Protein AF-A0A941A1Q6-F1 (afdb_monomer_lite)

Foldseek 3Di:
DDDDDDDDDDPVVVVVLVVVCVVVVHDSVRVVVVVVVVVVPVPDDDDPPDDPVVVVCPPVCVVVVVVVVVVVVD

pLDDT: mean 80.79, std 14.45, range [51.22, 97.81]

Secondary structure (DSSP, 8-state):
----------HHHHHHHHHHHHHHS--HHHHHHHHHHHHHTTSS--PPPPPHHHHHHTTHHHHHHHHHHHHHT-

Structure (mmCIF, N/CA/C/O backbone):
data_AF-A0A941A1Q6-F1
#
_entry.id   AF-A0A941A1Q6-F1
#
loop_
_atom_site.group_PDB
_atom_site.id
_atom_site.type_symbol
_atom_site.label_atom_id
_atom_site.label_alt_id
_atom_site.label_comp_id
_atom_site.label_asym_id
_atom_site.label_entity_id
_atom_site.label_seq_id
_atom_site.pdbx_PDB_ins_code
_atom_site.Cartn_x
_atom_site.Cartn_y
_atom_site.Cartn_z
_atom_site.occupancy
_atom_site.B_iso_or_equiv
_atom_site.auth_seq_id
_atom_site.auth_comp_id
_atom_site.auth_asym_id
_atom_site.auth_atom_id
_atom_site.pdbx_PDB_model_num
ATOM 1 N N . MET A 1 1 ? 1.046 16.612 7.820 1.00 54.38 1 MET A N 1
ATOM 2 C CA . MET A 1 1 ? -0.402 16.455 8.102 1.00 54.38 1 MET A CA 1
ATOM 3 C C . MET A 1 1 ? -0.827 15.048 7.709 1.00 54.38 1 MET A C 1
ATOM 5 O O . MET A 1 1 ? -0.376 14.586 6.671 1.00 54.38 1 MET A O 1
ATOM 9 N N . HIS A 1 2 ? -1.662 14.372 8.504 1.00 77.12 2 HIS A N 1
ATOM 10 C CA . HIS A 1 2 ? -2.231 13.070 8.134 1.00 77.12 2 HIS A CA 1
ATOM 11 C C . HIS A 1 2 ? -3.690 13.238 7.710 1.00 77.12 2 HIS A C 1
ATOM 13 O O . HIS A 1 2 ? -4.504 13.745 8.481 1.00 77.12 2 HIS A O 1
ATOM 19 N N . THR A 1 3 ? -4.021 12.803 6.498 1.00 87.94 3 THR A N 1
ATOM 20 C CA . THR A 1 3 ? -5.391 12.773 5.974 1.00 87.94 3 THR A CA 1
ATOM 21 C C . THR A 1 3 ? -5.918 11.339 5.983 1.00 87.94 3 THR A C 1
ATOM 23 O O . THR A 1 3 ? -5.161 10.378 5.845 1.00 87.94 3 THR A O 1
ATOM 26 N N . LYS A 1 4 ? -7.227 11.172 6.203 1.00 91.88 4 LYS A N 1
ATOM 27 C CA . LYS A 1 4 ? -7.873 9.853 6.178 1.00 91.88 4 LYS A CA 1
ATOM 28 C C . LYS A 1 4 ? -8.404 9.573 4.781 1.00 91.88 4 LYS A C 1
ATOM 30 O O . LYS A 1 4 ? -9.105 10.402 4.211 1.00 91.88 4 LYS A O 1
ATOM 35 N N . LEU A 1 5 ? -8.118 8.375 4.284 1.00 90.06 5 LEU A N 1
ATOM 36 C CA . LEU A 1 5 ? -8.721 7.827 3.078 1.00 90.06 5 LEU A CA 1
ATOM 37 C C . LEU A 1 5 ? -9.701 6.718 3.470 1.00 90.06 5 LEU A C 1
ATOM 39 O O . LEU A 1 5 ? -9.318 5.760 4.142 1.00 90.06 5 LEU A O 1
ATOM 43 N N . THR A 1 6 ? -10.949 6.837 3.026 1.00 93.00 6 THR A N 1
ATOM 44 C CA . THR A 1 6 ? -11.989 5.823 3.235 1.00 93.00 6 THR A CA 1
ATOM 45 C C . THR A 1 6 ? -12.310 5.164 1.899 1.00 93.00 6 THR A C 1
ATOM 47 O O . THR A 1 6 ? -12.722 5.839 0.961 1.00 93.00 6 THR A O 1
ATOM 50 N N . LEU A 1 7 ? -12.133 3.844 1.810 1.00 90.19 7 LEU A N 1
ATOM 51 C CA . LEU A 1 7 ? -12.386 3.063 0.597 1.00 90.19 7 LEU A CA 1
ATOM 52 C C . LEU A 1 7 ? -13.678 2.252 0.743 1.00 90.19 7 LEU A C 1
ATOM 54 O O . LEU A 1 7 ? -13.911 1.633 1.783 1.00 90.19 7 LEU A O 1
ATOM 58 N N . ARG A 1 8 ? -14.498 2.212 -0.312 1.00 95.50 8 ARG A N 1
ATOM 59 C CA . ARG A 1 8 ? -15.632 1.282 -0.417 1.00 95.50 8 ARG A CA 1
ATOM 60 C C . ARG A 1 8 ? -15.140 -0.004 -1.072 1.00 95.50 8 ARG A C 1
ATOM 62 O O . ARG A 1 8 ? -14.688 0.031 -2.208 1.00 95.50 8 ARG A O 1
ATOM 69 N N . LEU A 1 9 ? -15.197 -1.113 -0.342 1.00 94.00 9 LEU A N 1
ATOM 70 C CA . LEU A 1 9 ? -14.681 -2.416 -0.765 1.00 94.00 9 LEU A CA 1
ATOM 71 C C . LEU A 1 9 ? -15.634 -3.518 -0.302 1.00 94.00 9 LEU A C 1
ATOM 73 O O . LEU A 1 9 ? -16.295 -3.375 0.731 1.00 94.00 9 LEU A O 1
ATOM 77 N N . ASP A 1 10 ? -15.640 -4.640 -1.012 1.00 97.50 10 ASP A N 1
ATOM 78 C CA . ASP A 1 10 ? -16.420 -5.809 -0.613 1.00 97.50 10 ASP A CA 1
ATOM 79 C C . ASP A 1 10 ? -15.946 -6.396 0.720 1.00 97.50 10 ASP A C 1
ATOM 81 O O . ASP A 1 10 ? -14.752 -6.407 1.048 1.00 97.50 10 ASP A O 1
ATOM 85 N N . ARG A 1 11 ? -16.889 -6.953 1.490 1.00 97.25 11 ARG A N 1
ATOM 86 C CA . ARG A 1 11 ? -16.607 -7.536 2.815 1.00 97.25 11 ARG A CA 1
ATOM 87 C C . ARG A 1 11 ? -15.536 -8.623 2.768 1.00 97.25 11 ARG A C 1
ATOM 89 O O . ARG A 1 11 ? -14.692 -8.682 3.665 1.00 97.25 11 ARG A O 1
ATOM 96 N N . ASP A 1 12 ? -15.550 -9.470 1.743 1.00 97.81 12 ASP A N 1
ATOM 97 C CA . ASP A 1 12 ? -14.563 -10.544 1.602 1.00 97.81 12 ASP A CA 1
ATOM 98 C C . ASP A 1 12 ? -13.169 -9.997 1.305 1.00 97.81 12 ASP A C 1
ATOM 100 O O . ASP A 1 12 ? -12.175 -10.487 1.849 1.00 97.81 12 ASP A O 1
ATOM 104 N N . LEU A 1 13 ? -13.085 -8.919 0.523 1.00 96.06 13 LEU A N 1
ATOM 105 C CA . LEU A 1 13 ? -11.823 -8.248 0.246 1.00 96.06 13 LEU A CA 1
ATOM 106 C C . LEU A 1 13 ? -11.249 -7.603 1.516 1.00 96.06 13 LEU A C 1
ATOM 108 O O . LEU A 1 13 ? -10.067 -7.790 1.812 1.00 96.06 13 LEU A O 1
ATOM 112 N N . ILE A 1 14 ? -12.090 -6.945 2.324 1.00 96.25 14 ILE A N 1
ATOM 113 C CA . ILE A 1 14 ? -11.689 -6.391 3.631 1.00 96.25 14 ILE A CA 1
ATOM 114 C C . ILE A 1 14 ? -11.147 -7.497 4.548 1.00 96.25 14 ILE A C 1
ATOM 116 O O . ILE A 1 14 ? -10.128 -7.307 5.221 1.00 96.25 14 ILE A O 1
ATOM 120 N N . ARG A 1 15 ? -11.798 -8.668 4.574 1.00 97.56 15 ARG A N 1
ATOM 121 C CA . ARG A 1 15 ? -11.376 -9.806 5.405 1.00 97.56 15 ARG A CA 1
ATOM 122 C C . ARG A 1 15 ? -10.006 -10.332 4.982 1.00 97.56 15 ARG A C 1
ATOM 124 O O . ARG A 1 15 ? -9.135 -10.500 5.838 1.00 97.56 15 ARG A O 1
ATOM 131 N N . ARG A 1 16 ? -9.795 -10.533 3.676 1.00 96.88 16 ARG A N 1
ATOM 132 C CA . ARG A 1 16 ? -8.504 -10.978 3.125 1.00 96.88 16 ARG A CA 1
ATOM 133 C C . ARG A 1 16 ? -7.391 -9.975 3.418 1.00 96.88 16 ARG A C 1
ATOM 135 O O . ARG A 1 16 ? -6.334 -10.378 3.900 1.00 96.88 16 ARG A O 1
ATOM 142 N N . ALA A 1 17 ? -7.648 -8.680 3.227 1.00 95.38 17 ALA A N 1
ATOM 143 C CA . ALA A 1 17 ? -6.675 -7.626 3.511 1.00 95.38 17 ALA A CA 1
ATOM 144 C C . ALA A 1 17 ? -6.253 -7.614 4.990 1.00 95.38 17 ALA A C 1
ATOM 146 O O . ALA A 1 17 ? -5.062 -7.599 5.299 1.00 95.38 17 ALA A O 1
ATOM 147 N N . LYS A 1 18 ? -7.216 -7.696 5.920 1.00 96.12 18 LYS A N 1
ATOM 148 C CA . LYS A 1 18 ? -6.921 -7.764 7.361 1.00 96.12 18 LYS A CA 1
ATOM 149 C C . LYS A 1 18 ? -6.182 -9.045 7.751 1.00 96.12 18 LYS A C 1
ATOM 151 O O . LYS A 1 18 ? -5.281 -8.982 8.580 1.00 96.12 18 LYS A O 1
ATOM 156 N N . SER A 1 19 ? -6.543 -10.194 7.177 1.00 97.75 19 SER A N 1
ATOM 157 C CA . SER A 1 19 ? -5.841 -11.462 7.428 1.00 97.75 19 SER A CA 1
ATOM 158 C C . SER A 1 19 ? -4.375 -11.382 6.990 1.00 97.75 19 SER A C 1
ATOM 160 O O . SER A 1 19 ? -3.478 -11.691 7.775 1.00 97.75 19 SER A O 1
ATOM 162 N N . HIS A 1 20 ? -4.127 -10.874 5.780 1.00 96.31 20 HIS A N 1
ATOM 163 C CA . HIS A 1 20 ? -2.774 -10.661 5.275 1.00 96.31 20 HIS A CA 1
ATOM 164 C C . HIS A 1 20 ? -1.983 -9.696 6.169 1.00 96.3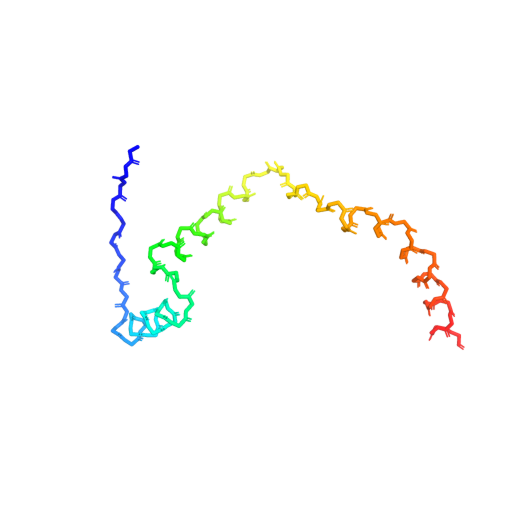1 20 HIS A C 1
ATOM 166 O O . HIS A 1 20 ? -0.873 -10.019 6.577 1.00 96.31 20 HIS A O 1
ATOM 172 N N . SER A 1 21 ? -2.588 -8.564 6.537 1.00 96.00 21 SER A N 1
ATOM 173 C CA . SER A 1 21 ? -2.005 -7.558 7.433 1.00 96.0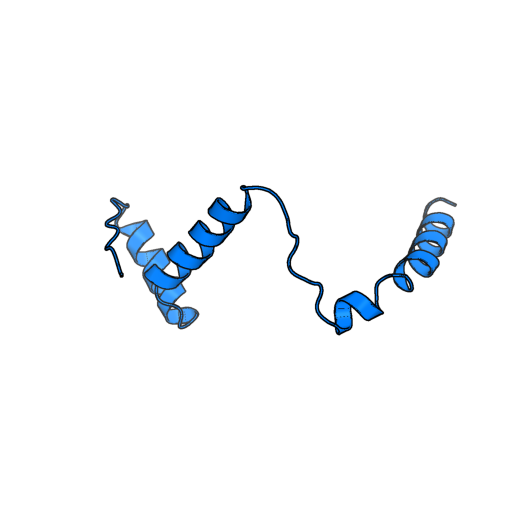0 21 SER A CA 1
ATOM 174 C C . SER A 1 21 ? -1.570 -8.139 8.785 1.00 96.00 21 SER A C 1
ATOM 176 O O . SER A 1 21 ? -0.467 -7.866 9.251 1.00 96.00 21 SER A O 1
ATOM 178 N N . ARG A 1 22 ? -2.393 -8.999 9.403 1.00 96.38 22 ARG A N 1
ATOM 179 C CA . ARG A 1 22 ? -2.029 -9.676 10.660 1.00 96.38 22 ARG A CA 1
ATOM 180 C C . ARG A 1 22 ? -0.863 -10.643 10.481 1.00 96.38 22 ARG A C 1
ATOM 182 O O . ARG A 1 22 ? -0.004 -10.710 11.348 1.00 96.38 22 ARG A O 1
ATOM 189 N N . ARG A 1 23 ? -0.831 -11.375 9.364 1.00 96.62 23 ARG A N 1
ATOM 190 C CA . ARG A 1 23 ? 0.236 -12.340 9.066 1.00 96.62 23 ARG A CA 1
ATOM 191 C C . ARG A 1 23 ? 1.581 -11.663 8.808 1.00 96.62 23 ARG A C 1
ATOM 193 O O . ARG A 1 23 ? 2.609 -12.230 9.151 1.00 96.62 23 ARG A O 1
ATOM 200 N N . THR A 1 24 ? 1.582 -10.482 8.194 1.00 93.12 24 THR A N 1
ATOM 201 C CA . THR A 1 24 ? 2.811 -9.748 7.855 1.00 93.12 24 THR A CA 1
ATOM 202 C C . THR A 1 24 ? 3.226 -8.722 8.908 1.00 93.12 24 THR A C 1
ATOM 204 O O . THR A 1 24 ? 4.308 -8.156 8.799 1.00 93.12 24 THR A O 1
ATOM 207 N N . GLY A 1 25 ? 2.372 -8.440 9.899 1.00 94.94 25 GLY A N 1
ATOM 208 C CA . GLY A 1 25 ? 2.601 -7.401 10.909 1.00 94.94 25 GLY A CA 1
ATOM 209 C C . GLY A 1 25 ? 2.473 -5.965 10.382 1.00 94.94 25 GLY A C 1
ATOM 210 O O . GLY A 1 25 ? 2.584 -5.018 11.155 1.00 94.94 25 GLY A O 1
ATOM 211 N N . LYS A 1 26 ? 2.204 -5.775 9.084 1.00 94.50 26 LYS A N 1
ATOM 212 C CA . LYS A 1 26 ? 1.971 -4.458 8.479 1.00 94.50 26 LYS A CA 1
ATOM 213 C C . LYS A 1 26 ? 0.490 -4.118 8.513 1.00 94.50 26 LYS A C 1
ATOM 215 O O . LYS A 1 26 ? -0.334 -4.932 8.105 1.00 94.50 26 LYS A O 1
ATOM 220 N N . SER A 1 27 ? 0.125 -2.909 8.937 1.00 95.69 27 SER A N 1
ATOM 221 C CA . SER A 1 27 ? -1.270 -2.455 8.892 1.00 95.69 27 SER A CA 1
ATOM 222 C C . SER A 1 27 ? -1.781 -2.342 7.448 1.00 95.69 27 SER A C 1
ATOM 224 O O . SER A 1 27 ? -1.019 -2.084 6.519 1.00 95.69 27 SER A O 1
ATOM 226 N N . VAL A 1 28 ? -3.095 -2.490 7.246 1.00 94.88 28 VAL A N 1
ATOM 227 C CA . VAL A 1 28 ? -3.713 -2.314 5.916 1.00 94.88 28 VAL A CA 1
ATOM 228 C C . VAL A 1 28 ? -3.447 -0.912 5.355 1.00 94.88 28 VAL A C 1
ATOM 230 O O . VAL A 1 28 ? -3.198 -0.773 4.163 1.00 94.88 28 VAL A O 1
ATOM 233 N N . SER A 1 29 ? -3.447 0.119 6.205 1.00 93.94 29 SER A N 1
ATOM 234 C CA . SER A 1 29 ? -3.121 1.485 5.787 1.00 93.94 29 SER A CA 1
ATOM 235 C C . SER A 1 29 ? -1.669 1.627 5.329 1.00 93.94 29 SER A C 1
ATOM 237 O O . SER A 1 29 ? -1.433 2.315 4.343 1.00 93.94 29 SER A O 1
ATOM 239 N N . ALA A 1 30 ? -0.716 0.954 5.985 1.00 93.81 30 ALA A N 1
ATOM 240 C CA . ALA A 1 30 ? 0.679 0.941 5.549 1.00 93.81 30 ALA A CA 1
ATOM 241 C C . ALA A 1 30 ? 0.838 0.230 4.198 1.00 93.81 30 ALA A C 1
ATOM 243 O O . ALA A 1 30 ? 1.492 0.760 3.313 1.00 93.81 30 ALA A O 1
ATOM 244 N N . LEU A 1 31 ? 0.175 -0.916 4.003 1.00 93.56 31 LEU A N 1
ATOM 245 C CA . LEU A 1 31 ? 0.209 -1.644 2.726 1.00 93.56 31 LEU A CA 1
ATOM 246 C C . LEU A 1 31 ? -0.325 -0.801 1.559 1.00 93.56 31 LEU A C 1
ATOM 248 O O . LEU A 1 31 ? 0.255 -0.786 0.478 1.00 93.56 31 LEU A O 1
ATOM 252 N N . VAL A 1 32 ? -1.437 -0.098 1.778 1.00 93.00 32 VAL A N 1
ATOM 253 C CA . VAL A 1 32 ? -2.027 0.791 0.769 1.00 93.00 32 VAL A CA 1
ATOM 254 C C . VAL A 1 32 ? -1.152 2.030 0.546 1.00 93.00 32 VAL A C 1
ATOM 256 O O . VAL A 1 32 ? -1.011 2.471 -0.590 1.00 93.00 32 VAL A O 1
ATOM 259 N N . GLY A 1 33 ? -0.530 2.561 1.603 1.00 91.88 33 GLY A N 1
ATOM 260 C CA . GLY A 1 33 ? 0.453 3.640 1.506 1.00 91.88 33 GLY A CA 1
ATOM 261 C C . GLY A 1 33 ? 1.653 3.252 0.644 1.00 91.88 33 GLY A C 1
ATOM 262 O O . GLY A 1 33 ? 1.960 3.969 -0.302 1.00 91.88 33 GLY A O 1
ATOM 263 N N . ASP A 1 34 ? 2.258 2.088 0.910 1.00 90.69 34 ASP A N 1
ATOM 264 C CA . ASP A 1 34 ? 3.359 1.526 0.115 1.00 90.69 34 ASP A CA 1
ATOM 265 C C . ASP A 1 34 ? 2.955 1.426 -1.370 1.00 90.69 34 ASP A C 1
ATOM 267 O O . ASP A 1 34 ? 3.702 1.843 -2.252 1.00 90.69 34 ASP A O 1
ATOM 271 N N . PHE A 1 35 ? 1.741 0.941 -1.657 1.00 90.31 35 PHE A N 1
ATOM 272 C CA . PHE A 1 35 ? 1.229 0.853 -3.026 1.00 90.31 35 PHE A CA 1
ATOM 273 C C . PHE A 1 35 ? 1.053 2.224 -3.696 1.00 90.31 35 PHE A C 1
ATOM 275 O O . PHE A 1 35 ? 1.440 2.396 -4.850 1.00 90.31 35 PHE A O 1
ATOM 282 N N . PHE A 1 36 ? 0.491 3.216 -3.002 1.00 89.75 36 PHE A N 1
ATOM 283 C CA . PHE A 1 36 ? 0.328 4.557 -3.572 1.00 89.75 36 PHE A CA 1
ATOM 284 C C . PHE A 1 36 ? 1.655 5.280 -3.797 1.00 89.75 36 PHE A C 1
ATOM 286 O O . PHE A 1 36 ? 1.752 6.044 -4.758 1.00 89.75 36 PHE A O 1
ATOM 293 N N . SER A 1 37 ? 2.678 5.013 -2.982 1.00 87.06 37 SER A N 1
ATOM 294 C CA . SER A 1 37 ? 4.032 5.520 -3.230 1.00 87.06 37 SER A CA 1
ATOM 295 C C . SER A 1 37 ? 4.552 5.063 -4.596 1.00 87.06 37 SER A C 1
ATOM 297 O O . SER A 1 37 ? 5.027 5.893 -5.367 1.00 87.06 37 SER A O 1
ATOM 299 N N . LEU A 1 38 ? 4.329 3.793 -4.962 1.00 85.12 38 LEU A N 1
ATOM 300 C CA . LEU A 1 38 ? 4.693 3.262 -6.285 1.00 85.12 38 LEU A CA 1
ATOM 301 C C . LEU A 1 38 ? 3.939 3.955 -7.432 1.00 85.12 38 LEU A C 1
ATOM 303 O O . LEU A 1 38 ? 4.482 4.129 -8.519 1.00 85.12 38 LEU A O 1
ATOM 307 N N . LEU A 1 39 ? 2.688 4.378 -7.210 1.00 80.19 39 LEU A N 1
ATOM 308 C CA . LEU A 1 39 ? 1.936 5.139 -8.217 1.00 80.19 39 LEU A CA 1
ATOM 309 C C . LEU A 1 39 ? 2.477 6.565 -8.390 1.00 80.19 39 LEU A C 1
ATOM 311 O O . LEU A 1 39 ? 2.373 7.132 -9.479 1.00 80.19 39 LEU A O 1
ATOM 315 N N . SER A 1 40 ? 3.053 7.147 -7.334 1.00 65.50 40 SER A N 1
ATOM 316 C CA . SER A 1 40 ? 3.665 8.479 -7.377 1.00 65.50 40 SER A CA 1
ATOM 317 C C . SER A 1 40 ? 5.031 8.480 -8.071 1.00 65.50 40 SER A C 1
ATOM 319 O O . SER A 1 40 ? 5.403 9.495 -8.659 1.00 65.50 40 SER A O 1
ATOM 321 N N . GLU A 1 41 ? 5.753 7.358 -8.053 1.00 59.41 41 GLU A N 1
ATOM 322 C CA . GLU A 1 41 ? 7.056 7.186 -8.722 1.00 59.41 41 GLU A CA 1
ATOM 323 C C . GLU A 1 41 ? 6.959 7.187 -10.260 1.00 59.41 41 GLU A C 1
ATOM 325 O O . GLU A 1 41 ? 7.961 7.362 -10.948 1.00 59.41 41 GLU A O 1
ATOM 330 N N . ASN A 1 42 ? 5.748 7.095 -10.826 1.00 53.44 42 ASN A N 1
ATOM 331 C CA . ASN A 1 42 ? 5.518 7.299 -12.262 1.00 53.44 42 ASN A CA 1
ATOM 332 C C . ASN A 1 42 ? 5.635 8.774 -12.703 1.00 53.44 42 ASN A C 1
ATOM 334 O O . ASN A 1 42 ? 5.551 9.072 -13.897 1.00 53.44 42 ASN A O 1
ATOM 338 N N . ARG A 1 43 ? 5.863 9.714 -11.774 1.00 53.69 43 ARG A N 1
ATOM 339 C CA . ARG A 1 43 ? 6.439 11.023 -12.106 1.00 53.69 43 ARG A CA 1
ATOM 340 C C . ARG A 1 43 ? 7.956 10.858 -12.176 1.00 53.69 43 ARG A C 1
ATOM 342 O O . ARG A 1 43 ? 8.609 10.937 -11.152 1.00 53.69 43 ARG A O 1
ATOM 349 N N . ALA A 1 44 ? 8.440 10.575 -13.384 1.00 56.53 44 ALA A N 1
ATOM 350 C CA . ALA A 1 44 ? 9.817 10.657 -13.882 1.00 56.53 44 ALA A CA 1
ATOM 351 C C . ALA A 1 44 ? 10.968 10.776 -12.850 1.00 56.53 44 ALA A C 1
ATOM 353 O O . ALA A 1 44 ? 11.034 11.724 -12.079 1.00 56.53 44 ALA A O 1
ATOM 354 N N . SER A 1 45 ? 11.949 9.878 -13.015 1.00 56.19 45 SER A N 1
ATOM 355 C CA . SER A 1 45 ? 13.329 9.901 -12.496 1.00 56.19 45 SER A CA 1
ATOM 356 C C . SER A 1 45 ? 13.528 9.620 -11.005 1.00 56.19 45 SER A C 1
ATOM 358 O O . SER A 1 45 ? 13.583 10.524 -10.187 1.00 56.19 45 SER A O 1
ATOM 360 N N . GLU A 1 46 ? 13.737 8.353 -10.658 1.00 54.91 46 GLU A N 1
ATOM 361 C CA . GLU A 1 46 ? 15.064 7.778 -10.383 1.00 54.91 46 GLU A CA 1
ATOM 362 C C . GLU A 1 46 ? 14.847 6.348 -9.881 1.00 54.91 46 GLU A C 1
ATOM 364 O O . GLU A 1 46 ? 14.163 6.120 -8.887 1.00 54.91 46 GLU A O 1
ATOM 369 N N . ALA A 1 47 ? 15.406 5.355 -10.578 1.00 61.66 47 ALA A N 1
ATOM 370 C CA . ALA A 1 47 ? 15.463 4.014 -10.011 1.00 61.66 47 ALA A CA 1
ATOM 371 C C . ALA A 1 47 ? 16.173 4.112 -8.646 1.00 61.66 47 ALA A C 1
ATOM 373 O O . ALA A 1 47 ? 17.229 4.754 -8.583 1.00 61.66 47 ALA A O 1
ATOM 374 N N . PRO A 1 48 ? 15.635 3.506 -7.569 1.00 66.06 48 PRO A N 1
ATOM 375 C CA . PRO A 1 48 ? 16.253 3.595 -6.256 1.00 66.06 48 PRO A CA 1
ATOM 376 C C . PRO A 1 48 ? 17.726 3.175 -6.349 1.00 66.06 48 PRO A C 1
ATOM 378 O O . PRO A 1 48 ? 18.048 2.217 -7.067 1.00 66.06 48 PRO A O 1
ATOM 381 N N . PRO A 1 49 ? 18.643 3.883 -5.661 1.00 70.81 49 PRO A N 1
ATOM 382 C CA . PRO A 1 49 ? 20.062 3.609 -5.775 1.00 70.81 49 PRO A CA 1
ATOM 383 C C . PRO A 1 49 ? 20.317 2.154 -5.399 1.00 70.81 49 PRO A C 1
ATOM 385 O O . PRO A 1 49 ? 19.950 1.690 -4.320 1.00 70.81 49 PRO A O 1
ATOM 388 N N . LEU A 1 50 ? 20.958 1.427 -6.313 1.00 79.62 50 LEU A N 1
ATOM 389 C CA . LEU A 1 50 ? 21.266 0.018 -6.118 1.00 79.62 50 LEU A CA 1
ATOM 390 C C . LEU A 1 50 ? 22.013 -0.180 -4.802 1.00 79.62 50 LEU A C 1
ATOM 392 O O . LEU A 1 50 ? 22.965 0.555 -4.500 1.00 79.62 50 LEU A O 1
ATOM 396 N N . THR A 1 51 ? 21.606 -1.201 -4.049 1.00 83.00 51 THR A N 1
ATOM 397 C CA . THR A 1 51 ? 22.299 -1.585 -2.818 1.00 83.00 51 THR A CA 1
ATOM 398 C C . THR A 1 51 ? 23.776 -1.877 -3.124 1.00 83.00 51 THR A C 1
ATOM 400 O O . THR A 1 51 ? 24.091 -2.332 -4.230 1.00 83.00 51 THR A O 1
ATOM 403 N N . PRO A 1 52 ? 24.709 -1.649 -2.178 1.00 76.69 52 PRO A N 1
ATOM 404 C CA . PRO A 1 52 ? 26.146 -1.833 -2.422 1.00 76.69 52 PRO A CA 1
ATOM 405 C C . PRO A 1 52 ? 26.492 -3.210 -3.003 1.00 76.69 52 PRO A C 1
ATOM 407 O O . PRO A 1 52 ? 27.322 -3.324 -3.900 1.00 76.69 52 PRO A O 1
ATOM 410 N N . ARG A 1 53 ? 25.770 -4.242 -2.552 1.00 78.19 53 ARG A N 1
ATOM 411 C CA . ARG A 1 53 ? 25.922 -5.631 -2.996 1.00 78.19 53 ARG A CA 1
ATOM 412 C C . ARG A 1 53 ? 25.451 -5.862 -4.434 1.00 78.19 53 ARG A C 1
ATOM 414 O O . ARG A 1 53 ? 26.054 -6.641 -5.157 1.00 78.19 53 ARG A O 1
ATOM 421 N N . VAL A 1 54 ? 24.384 -5.190 -4.866 1.00 78.94 54 VAL A N 1
ATOM 422 C CA . VAL A 1 54 ? 23.897 -5.267 -6.255 1.00 78.94 54 VAL A CA 1
ATOM 423 C C . VAL A 1 54 ? 24.803 -4.456 -7.180 1.00 78.94 54 VAL A C 1
ATOM 425 O O . VAL A 1 54 ? 25.112 -4.892 -8.285 1.00 78.94 54 VAL A O 1
ATOM 428 N N . ARG A 1 55 ? 25.309 -3.314 -6.705 1.00 78.56 55 ARG A N 1
ATOM 429 C CA . ARG A 1 55 ? 26.264 -2.479 -7.441 1.00 78.56 55 ARG A CA 1
ATOM 430 C C . ARG A 1 55 ? 27.583 -3.205 -7.710 1.00 78.56 55 ARG A C 1
ATOM 432 O O . ARG A 1 55 ? 28.099 -3.088 -8.814 1.00 78.56 55 ARG A O 1
ATOM 439 N N . SER A 1 56 ? 28.088 -3.987 -6.752 1.00 77.62 56 SER A N 1
ATOM 440 C CA . SER A 1 56 ? 29.315 -4.776 -6.936 1.00 77.62 56 SER A CA 1
ATOM 441 C C . SER A 1 56 ? 29.155 -5.950 -7.910 1.00 77.62 56 SER A C 1
ATOM 443 O O . SER A 1 56 ? 30.148 -6.452 -8.419 1.00 77.62 56 SER A O 1
ATOM 445 N N . LEU A 1 57 ? 27.923 -6.401 -8.172 1.00 75.56 57 LEU A N 1
ATOM 446 C CA . LEU A 1 57 ? 27.623 -7.481 -9.124 1.00 75.56 57 LEU A CA 1
ATOM 447 C C . LEU A 1 57 ? 27.459 -6.974 -10.568 1.00 75.56 57 LEU A C 1
ATOM 449 O O . LEU A 1 57 ? 27.568 -7.754 -11.522 1.00 75.56 57 LEU A O 1
ATOM 453 N N . ILE A 1 58 ? 27.215 -5.673 -10.754 1.00 71.75 58 ILE A N 1
ATOM 454 C CA . ILE A 1 58 ? 27.134 -5.053 -12.078 1.00 71.75 58 ILE A CA 1
ATOM 455 C C . ILE A 1 58 ? 28.527 -5.024 -12.709 1.00 71.75 58 ILE A C 1
ATOM 457 O O . ILE A 1 58 ? 29.471 -4.481 -12.152 1.00 71.75 58 ILE A O 1
ATOM 461 N N . GLY A 1 59 ? 28.647 -5.610 -13.900 1.00 64.19 59 GLY A N 1
ATOM 462 C CA . GLY A 1 59 ? 29.912 -5.738 -14.632 1.00 64.19 59 GLY A CA 1
ATOM 463 C C . GLY A 1 59 ? 30.488 -7.152 -14.583 1.00 64.19 59 GLY A C 1
ATOM 464 O O . GLY A 1 59 ? 30.912 -7.649 -15.623 1.00 64.19 59 GLY A O 1
ATOM 465 N N . ILE A 1 60 ? 30.374 -7.839 -13.441 1.00 66.12 60 ILE A N 1
ATOM 466 C CA . ILE A 1 60 ? 30.779 -9.248 -13.287 1.00 66.12 60 ILE A CA 1
ATOM 467 C C . ILE A 1 60 ? 29.852 -10.147 -14.114 1.00 66.12 60 ILE A C 1
ATOM 469 O O . ILE A 1 60 ? 30.303 -10.913 -14.963 1.00 66.12 60 ILE A O 1
ATOM 473 N N . LEU A 1 61 ? 28.533 -9.961 -13.968 1.00 63.03 61 LEU A N 1
ATOM 474 C CA . LEU A 1 61 ? 27.546 -10.780 -14.677 1.00 63.03 61 LEU A CA 1
ATOM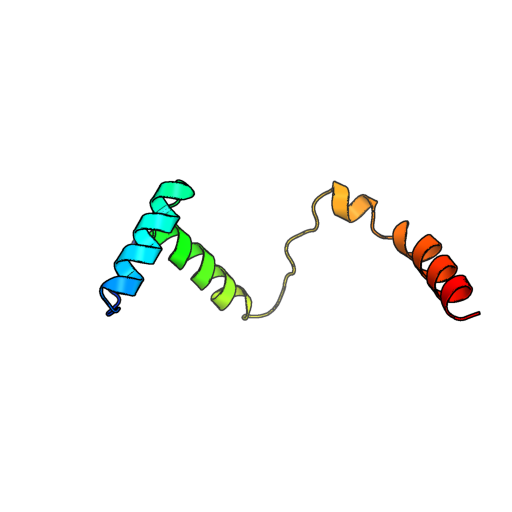 475 C C . LEU A 1 61 ? 27.594 -10.595 -16.206 1.0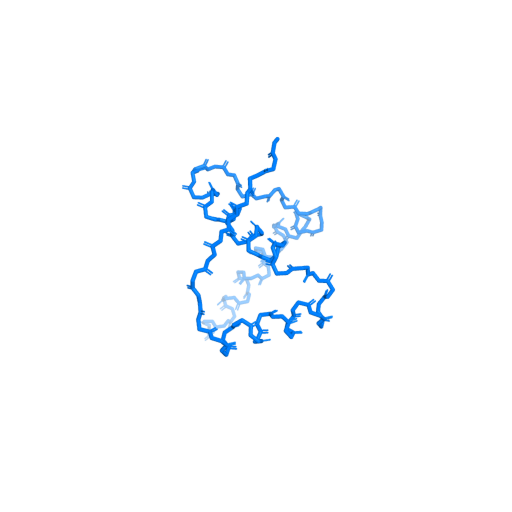0 63.03 61 LEU A C 1
ATOM 477 O O . LEU A 1 61 ? 27.210 -11.493 -16.946 1.00 63.03 61 LEU A O 1
ATOM 481 N N . LYS A 1 62 ? 28.090 -9.456 -16.715 1.00 61.06 62 LYS A N 1
ATOM 482 C CA . LYS A 1 62 ? 28.151 -9.186 -18.166 1.00 61.06 62 LYS A CA 1
ATOM 483 C C . LYS A 1 62 ? 29.102 -10.129 -18.908 1.00 61.06 62 LYS A C 1
ATOM 485 O O . LYS A 1 62 ? 28.861 -10.391 -20.085 1.00 61.06 62 LYS A O 1
ATOM 490 N N . GLN A 1 63 ? 30.172 -10.593 -18.264 1.00 61.44 63 GLN A N 1
ATOM 491 C CA . GLN A 1 63 ? 31.150 -11.467 -18.916 1.00 61.44 63 GLN A CA 1
ATOM 492 C C . GLN A 1 63 ? 30.688 -12.924 -18.916 1.00 61.44 63 GLN A C 1
ATOM 494 O O . GLN A 1 63 ? 30.639 -13.541 -19.981 1.00 61.44 63 GLN A O 1
ATOM 499 N N . ASP A 1 64 ? 30.236 -13.429 -17.766 1.00 64.50 64 ASP A N 1
ATOM 500 C CA . ASP A 1 64 ? 29.720 -14.798 -17.662 1.00 64.50 64 ASP A CA 1
ATOM 501 C C . ASP A 1 64 ? 28.418 -14.992 -18.441 1.00 64.50 64 ASP A C 1
ATOM 503 O O . ASP A 1 64 ? 28.235 -16.019 -19.092 1.00 64.50 64 ASP A O 1
ATOM 507 N N . TYR A 1 65 ? 27.532 -13.991 -18.466 1.00 68.62 65 TYR A N 1
ATOM 508 C CA . TYR A 1 65 ? 26.275 -14.096 -19.207 1.00 68.62 65 TYR A CA 1
ATO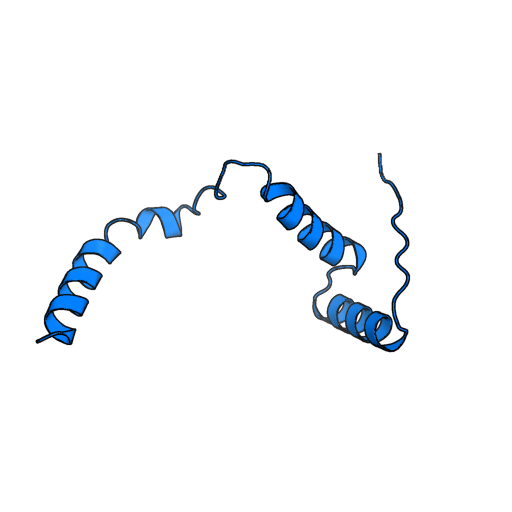M 509 C C . TYR A 1 65 ? 26.485 -14.119 -20.726 1.00 68.62 65 TYR A C 1
ATOM 511 O O . TYR A 1 65 ? 25.809 -14.866 -21.429 1.00 68.62 65 TYR A O 1
ATOM 519 N N . ARG A 1 66 ? 27.453 -13.354 -21.251 1.00 65.75 66 ARG A N 1
ATOM 520 C CA . ARG A 1 66 ? 27.815 -13.419 -22.678 1.00 65.75 66 ARG A CA 1
ATOM 521 C C . ARG A 1 66 ? 28.367 -14.789 -23.050 1.00 65.75 66 ARG A C 1
ATOM 523 O O . ARG A 1 66 ? 27.949 -15.345 -24.058 1.00 65.75 66 ARG A O 1
ATOM 530 N N . LYS A 1 67 ? 29.253 -15.340 -22.219 1.00 73.12 67 LYS A N 1
ATOM 531 C CA . LYS A 1 67 ? 29.832 -16.670 -22.426 1.00 73.12 67 LYS A CA 1
ATOM 532 C C . LYS A 1 67 ? 28.761 -17.766 -22.367 1.00 73.12 67 LYS A C 1
ATOM 534 O O . LYS A 1 67 ? 28.692 -18.597 -23.263 1.00 73.12 67 LYS A O 1
ATOM 539 N N . HIS A 1 68 ? 27.851 -17.681 -21.395 1.00 75.25 68 HIS A N 1
ATOM 540 C CA . HIS A 1 68 ? 26.686 -18.560 -21.287 1.00 75.25 68 HIS A CA 1
ATOM 541 C C . HIS A 1 68 ? 25.780 -18.505 -22.526 1.00 75.25 68 HIS A C 1
ATOM 543 O O . HIS A 1 68 ? 25.355 -19.545 -23.018 1.00 75.25 68 HIS A O 1
ATOM 549 N N . LEU A 1 69 ? 25.482 -17.310 -23.048 1.00 75.50 69 LEU A N 1
ATOM 550 C CA . LEU A 1 69 ? 24.667 -17.166 -24.258 1.00 75.50 69 LEU A CA 1
ATOM 551 C C . LEU A 1 69 ? 25.368 -17.726 -25.503 1.00 75.50 69 LEU A C 1
ATOM 553 O O . LEU A 1 69 ? 24.704 -18.325 -26.343 1.00 75.50 69 LEU A O 1
ATOM 557 N N . MET A 1 70 ? 26.688 -17.559 -25.615 1.00 72.94 70 MET A N 1
ATOM 558 C CA . MET A 1 70 ? 27.476 -18.129 -26.713 1.00 72.94 70 MET A CA 1
ATOM 559 C C . MET A 1 70 ? 27.486 -19.662 -26.680 1.00 72.94 70 MET A C 1
ATOM 561 O O . MET A 1 70 ? 27.327 -20.277 -27.729 1.00 72.94 70 MET A O 1
ATOM 565 N N . ASP A 1 71 ? 27.614 -20.269 -25.498 1.00 78.81 71 ASP A N 1
ATOM 566 C CA . ASP A 1 71 ? 27.556 -21.729 -25.339 1.00 78.81 71 ASP A CA 1
ATOM 567 C C . ASP A 1 71 ? 26.138 -22.285 -25.543 1.00 78.81 71 ASP A C 1
ATOM 569 O O . ASP A 1 71 ? 25.974 -23.378 -26.070 1.00 78.81 71 ASP A O 1
ATOM 573 N N . LYS A 1 72 ? 25.097 -21.540 -25.145 1.00 76.06 72 LYS A N 1
ATOM 574 C CA . LYS A 1 72 ? 23.693 -21.972 -25.261 1.00 76.06 72 LYS A CA 1
ATOM 575 C C . LYS A 1 72 ? 23.161 -21.956 -26.698 1.00 76.06 72 LYS A C 1
ATOM 577 O O . LYS A 1 72 ? 22.235 -22.699 -27.007 1.00 76.06 72 LYS A O 1
ATOM 582 N N . HIS A 1 73 ? 23.681 -21.066 -27.540 1.00 72.00 73 HIS A N 1
ATOM 583 C CA . HIS A 1 73 ? 23.264 -20.905 -28.938 1.00 72.00 73 HIS A CA 1
ATOM 584 C C . HIS A 1 73 ? 24.233 -21.557 -29.938 1.00 72.00 73 HIS A C 1
ATOM 586 O O . HIS A 1 73 ? 24.166 -21.258 -31.132 1.00 72.00 73 HIS A O 1
ATOM 592 N N . ARG A 1 74 ? 25.118 -22.430 -29.454 1.00 51.22 74 ARG A N 1
ATOM 593 C CA . ARG A 1 74 ? 25.965 -23.310 -30.257 1.00 51.22 74 ARG A CA 1
ATOM 594 C C . ARG A 1 74 ? 25.366 -24.711 -30.303 1.00 51.22 74 ARG A C 1
ATOM 596 O O . 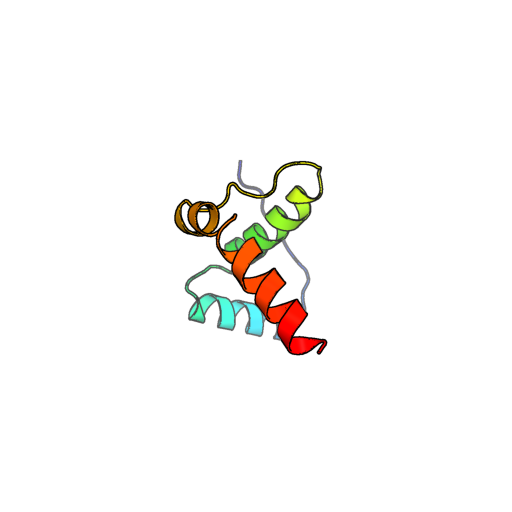ARG A 1 74 ? 25.513 -25.347 -31.368 1.00 51.22 74 ARG A O 1
#

Radius of gyration: 20.9 Å; chains: 1; bounding box: 48×40×41 Å

Sequence (74 aa):
MHTKLTLRLDRDLIRRAKSHSRRTGKSVSALVGDFFSLLSENRASEAPPLTPRVRSLIGILKQDYRKHLMDKHR